Protein AF-A0AAF0TGZ3-F1 (afdb_monomer)

Organism: Solanum verrucosum (NCBI:txid315347)

Solvent-accessible surface area (backbone atoms only — not comparable to full-atom values): 5670 Å² total; per-residue (Å²): 125,83,58,87,57,89,59,58,97,80,60,59,79,44,98,82,81,47,71,44,31,89,88,47,68,51,66,92,68,40,88,68,84,74,63,61,68,61,55,49,50,55,50,50,60,70,70,49,74,80,87,72,78,72,61,62,67,65,58,49,54,54,51,52,51,51,54,53,50,52,54,53,51,54,51,50,52,51,50,51,51,55,50,52,55,64,74,73,108

Secondary structure (DSSP, 8-state):
----S---S---B-TTS-B--TTS-SGGGSS----HHHHHHHHHHHHSPP-----HHHHHHHHHHHHHHHHHHHHHHHHHHHHHHHHT-

Foldseek 3Di:
DAPPDDDDPPFPCDPLRHGDDPVCPDPVSDPDDDPPPVVVVVVCVVPDDPPPPPPVVVVVVVVVVVVVVVVVVVVVVVVVVVVVVVVVD

Mean predicted aligned error: 17.25 Å

Radius of gyration: 33.44 Å; Cα contacts (8 Å, |Δi|>4): 33; chains: 1; bounding box: 62×31×79 Å

Structure (mmCIF, N/CA/C/O backbone):
data_AF-A0AAF0TGZ3-F1
#
_entry.id   AF-A0AAF0TGZ3-F1
#
loop_
_atom_site.group_PDB
_atom_site.id
_atom_site.type_symbol
_atom_site.label_atom_id
_atom_site.label_alt_id
_atom_site.label_comp_id
_atom_site.label_asym_id
_atom_site.label_entity_id
_atom_site.label_seq_id
_atom_site.pdbx_PDB_ins_code
_atom_site.Cartn_x
_atom_site.Cartn_y
_atom_site.Cartn_z
_atom_site.occupancy
_atom_site.B_iso_or_equiv
_atom_site.auth_seq_id
_atom_site.auth_comp_id
_atom_site.auth_asym_id
_atom_site.auth_atom_id
_atom_site.pdbx_PDB_model_num
ATOM 1 N N . MET A 1 1 ? -24.856 -2.120 30.129 1.00 50.38 1 MET A N 1
ATOM 2 C CA . MET A 1 1 ? -25.143 -1.168 31.222 1.00 50.38 1 MET A CA 1
ATOM 3 C C . MET A 1 1 ? -25.201 0.223 30.610 1.00 50.38 1 MET A C 1
ATOM 5 O O . MET A 1 1 ? -24.197 0.709 30.114 1.00 50.38 1 MET A O 1
ATOM 9 N N . THR A 1 2 ? -26.399 0.787 30.482 1.00 53.56 2 THR A N 1
ATOM 10 C CA . THR A 1 2 ? -26.664 1.988 29.672 1.00 53.56 2 THR A CA 1
ATOM 11 C C . THR A 1 2 ? -26.488 3.240 30.536 1.00 53.56 2 THR A C 1
ATOM 13 O O . THR A 1 2 ? -27.222 3.409 31.511 1.00 53.56 2 THR A O 1
ATOM 16 N N . CYS A 1 3 ? -25.519 4.111 30.220 1.00 56.09 3 CYS A N 1
ATOM 17 C CA . CYS A 1 3 ? -25.312 5.367 30.954 1.00 56.09 3 CYS A CA 1
ATOM 18 C C . CYS A 1 3 ? -26.506 6.308 30.707 1.00 56.09 3 CYS A C 1
ATOM 20 O O . CYS A 1 3 ? -26.648 6.854 29.621 1.00 56.09 3 CYS A O 1
ATOM 22 N N . LYS A 1 4 ? -27.364 6.532 31.712 1.00 59.88 4 LYS A N 1
ATOM 23 C CA . LYS A 1 4 ? -28.511 7.469 31.637 1.00 59.88 4 LYS A CA 1
ATOM 24 C C . LYS A 1 4 ? -28.118 8.942 31.862 1.00 59.88 4 LYS A C 1
ATOM 26 O O . LYS A 1 4 ? -28.969 9.783 32.142 1.00 59.88 4 LYS A O 1
ATOM 31 N N . LYS A 1 5 ? -26.824 9.272 31.805 1.00 61.34 5 LYS A N 1
ATOM 32 C CA . LYS A 1 5 ? -26.315 10.624 32.079 1.00 61.34 5 LYS A CA 1
ATOM 33 C C . LYS A 1 5 ? -26.493 11.486 30.828 1.00 61.34 5 LYS A C 1
ATOM 35 O O . LYS A 1 5 ? -26.071 11.073 29.752 1.00 61.34 5 LYS A O 1
ATOM 40 N N . LYS A 1 6 ? -27.102 12.674 30.969 1.00 60.75 6 LYS A N 1
ATOM 41 C CA . LYS A 1 6 ? -27.283 13.635 29.865 1.00 60.75 6 LYS A CA 1
ATOM 42 C C . LYS A 1 6 ? -25.924 13.942 29.227 1.00 60.75 6 LYS A C 1
ATOM 44 O O . LYS A 1 6 ?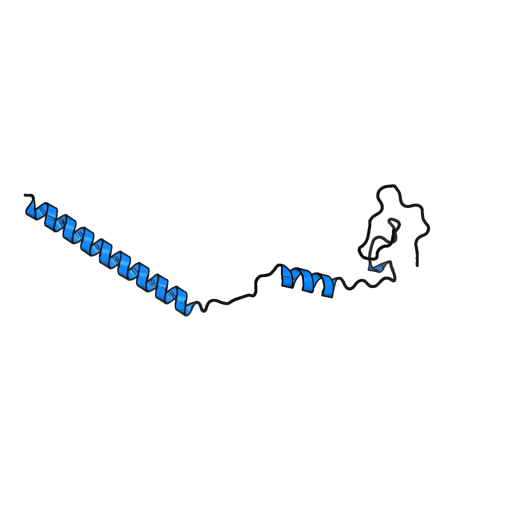 -25.090 14.624 29.821 1.00 60.75 6 LYS A O 1
ATOM 49 N N . VAL A 1 7 ? -25.699 13.406 28.033 1.00 64.69 7 VAL A N 1
ATOM 50 C CA . VAL A 1 7 ? -24.567 13.765 27.178 1.00 64.69 7 VAL A CA 1
ATOM 51 C C . VAL A 1 7 ? -24.806 15.164 26.620 1.00 64.69 7 VAL A C 1
ATOM 53 O O . VAL A 1 7 ? -25.928 15.512 26.253 1.00 64.69 7 VAL A O 1
ATOM 56 N N . LYS A 1 8 ? -23.758 15.993 26.616 1.00 62.81 8 LYS A N 1
ATOM 57 C CA . LYS A 1 8 ? -23.788 17.317 25.978 1.00 62.81 8 LYS A CA 1
ATOM 58 C C . LYS A 1 8 ? -23.985 17.138 24.460 1.00 62.81 8 LYS A C 1
ATOM 60 O O . LYS A 1 8 ? -23.761 16.045 23.953 1.00 62.81 8 LYS A O 1
ATOM 65 N N . LEU A 1 9 ? -24.358 18.206 23.745 1.00 61.91 9 LEU A N 1
ATOM 66 C CA . LEU A 1 9 ? -24.645 18.232 22.291 1.00 61.91 9 LEU A CA 1
ATOM 67 C C . LEU A 1 9 ? -23.616 17.496 21.401 1.00 61.91 9 LEU A C 1
ATOM 69 O O . LEU A 1 9 ? -23.957 17.047 20.313 1.00 61.91 9 LEU A O 1
ATOM 73 N N . ILE A 1 10 ? -22.380 17.322 21.878 1.00 58.75 10 ILE A N 1
ATOM 74 C CA . ILE A 1 10 ? -21.354 16.470 21.270 1.00 58.75 10 ILE A CA 1
ATOM 75 C C . ILE A 1 10 ? -21.495 15.045 21.834 1.00 58.75 10 ILE A C 1
ATOM 77 O O . ILE A 1 10 ? -20.773 14.636 22.746 1.00 58.75 10 ILE A O 1
ATOM 81 N N . GLY A 1 11 ? -22.472 14.296 21.327 1.00 58.38 11 GLY A N 1
ATOM 82 C CA . GLY A 1 11 ? -22.579 12.862 21.584 1.00 58.38 11 GLY A CA 1
ATOM 83 C C . GLY A 1 11 ? -21.577 12.106 20.713 1.00 58.38 11 GLY A C 1
ATOM 84 O O . GLY A 1 11 ? -21.624 12.211 19.490 1.00 58.38 11 GLY A O 1
ATOM 85 N N . PHE A 1 12 ? -20.670 11.333 21.313 1.00 56.38 12 PHE A N 1
ATOM 86 C CA . PHE A 1 12 ? -19.810 10.432 20.545 1.00 56.38 12 PHE A CA 1
ATOM 87 C C . PHE A 1 12 ? -20.645 9.231 20.103 1.00 56.38 12 PHE A C 1
ATOM 89 O O . PHE A 1 12 ? -20.952 8.347 20.903 1.00 56.38 12 PHE A O 1
ATOM 96 N N . GLY A 1 13 ? -21.049 9.224 18.833 1.00 57.03 13 GLY A N 1
ATOM 97 C CA . GLY A 1 13 ? -21.671 8.064 18.209 1.00 57.03 13 GLY A CA 1
ATOM 98 C C . GLY A 1 13 ? -20.639 6.951 18.081 1.00 57.03 13 GLY A C 1
ATOM 99 O O . GLY A 1 13 ? -19.774 6.994 17.210 1.00 57.03 13 GLY A O 1
ATOM 100 N N . TYR A 1 14 ? -20.698 5.965 18.969 1.00 60.59 14 TYR A N 1
ATOM 101 C CA . TYR A 1 14 ? -19.838 4.793 18.874 1.00 60.59 14 TYR A CA 1
ATOM 102 C C . TYR A 1 14 ? -20.457 3.771 17.911 1.00 60.59 14 TYR A C 1
ATOM 104 O O . TYR A 1 14 ? -21.681 3.700 17.766 1.00 60.59 14 TYR A O 1
ATOM 112 N N . ARG A 1 15 ? -19.637 2.923 17.271 1.00 60.78 15 ARG A N 1
ATOM 113 C CA . ARG A 1 15 ? -20.118 1.875 16.339 1.00 60.78 15 ARG A CA 1
ATOM 114 C C . ARG A 1 15 ? -21.109 0.886 16.981 1.00 60.78 15 ARG A C 1
ATOM 116 O O . ARG A 1 15 ? -21.808 0.176 16.267 1.00 60.78 15 ARG A O 1
ATOM 123 N N . CYS A 1 16 ? -21.220 0.883 18.311 1.00 59.00 16 CYS A N 1
ATOM 124 C CA . CYS A 1 16 ? -22.203 0.125 19.084 1.00 59.00 16 CYS A CA 1
ATOM 125 C C . CYS A 1 16 ? -23.594 0.782 19.212 1.00 59.00 16 CYS A C 1
ATOM 127 O O . CYS A 1 16 ? -24.421 0.298 19.978 1.00 59.00 16 CYS A O 1
ATOM 129 N N . LYS A 1 17 ? -23.886 1.848 18.450 1.00 59.91 17 LYS A N 1
ATOM 130 C CA . LYS A 1 17 ? -25.215 2.495 18.348 1.00 59.91 17 LYS A CA 1
ATOM 131 C C . LYS A 1 17 ? -25.768 3.086 19.660 1.00 59.91 17 LYS A C 1
ATOM 133 O O . LYS A 1 17 ? -26.956 3.384 19.738 1.00 59.91 17 LYS A O 1
ATOM 138 N N . GLY A 1 18 ? -24.930 3.289 20.679 1.00 60.59 18 GLY A N 1
ATOM 139 C CA . GLY A 1 18 ? -25.312 3.931 21.941 1.00 60.59 18 GLY A C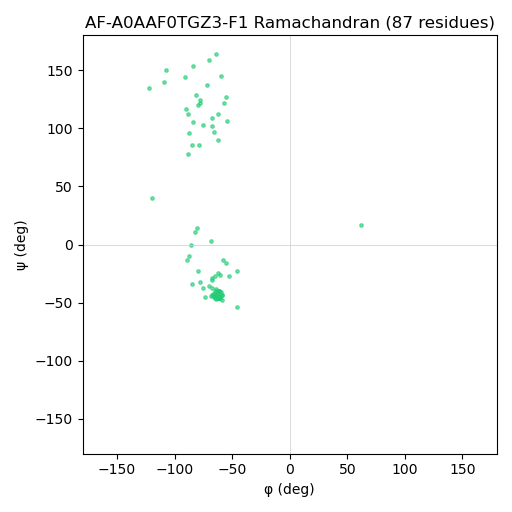A 1
ATOM 140 C C . GLY A 1 18 ? -24.737 5.343 22.095 1.00 60.59 18 GLY A C 1
ATOM 141 O O . GLY A 1 18 ? -23.653 5.640 21.596 1.00 60.59 18 GLY A O 1
ATOM 142 N N . MET A 1 19 ? -25.460 6.207 22.814 1.00 61.78 19 MET A N 1
ATOM 143 C CA . MET A 1 19 ? -24.939 7.475 23.336 1.00 61.78 19 MET A CA 1
ATOM 144 C C . MET A 1 19 ? -24.331 7.215 24.713 1.00 61.78 19 MET A C 1
ATOM 146 O O . MET A 1 19 ? -25.049 6.901 25.663 1.00 61.78 19 MET A O 1
ATOM 150 N N . PHE A 1 20 ? -23.008 7.339 24.819 1.00 65.12 20 PHE A N 1
ATOM 151 C CA . PHE A 1 20 ? -22.282 7.107 26.067 1.00 65.12 20 PHE A CA 1
ATOM 152 C C . PHE A 1 20 ? -21.764 8.417 26.645 1.00 65.12 20 PHE A C 1
ATOM 154 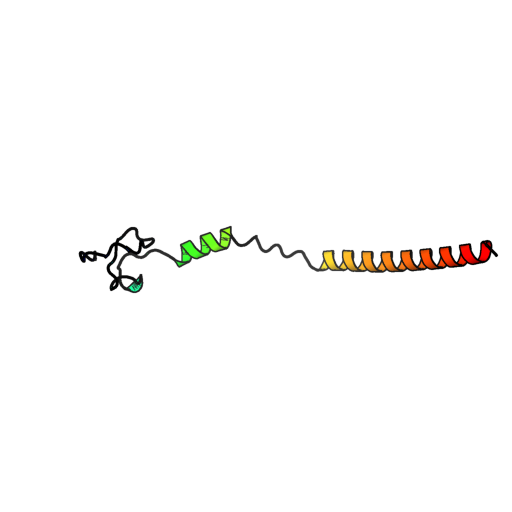O O . PHE A 1 20 ? -21.297 9.303 25.930 1.00 65.12 20 PHE A O 1
ATOM 161 N N . CYS A 1 21 ? -21.853 8.540 27.967 1.00 64.62 21 CYS A N 1
ATOM 162 C CA . CYS A 1 21 ? -21.226 9.632 28.695 1.00 64.62 21 CYS A CA 1
ATOM 163 C C . CYS A 1 21 ? -19.694 9.475 28.678 1.00 64.62 21 CYS A C 1
ATOM 165 O O . CYS A 1 21 ? -19.196 8.372 28.482 1.00 64.62 21 CYS A O 1
ATOM 167 N N . SER A 1 22 ? -18.934 10.554 28.908 1.00 68.75 22 SER A N 1
ATOM 168 C CA . SER A 1 22 ? -17.461 10.570 28.770 1.00 68.75 22 SER A CA 1
ATOM 169 C C . SER A 1 22 ? -16.695 9.519 29.590 1.00 68.75 22 SER A C 1
ATOM 171 O O . SER A 1 22 ? -15.519 9.313 29.326 1.00 68.75 22 SER A O 1
ATOM 173 N N . VAL A 1 23 ? -17.350 8.904 30.579 1.00 68.94 23 VAL A N 1
ATOM 174 C CA . VAL A 1 23 ? -16.815 7.874 31.490 1.00 68.94 23 VAL A CA 1
ATOM 175 C C . VAL A 1 23 ? -16.998 6.448 30.949 1.00 68.94 23 VAL A C 1
ATOM 177 O O . VAL A 1 23 ? -16.417 5.528 31.489 1.00 68.94 23 VAL A O 1
ATOM 180 N N . TYR A 1 24 ? -17.826 6.254 29.919 1.00 66.88 24 TYR A N 1
ATOM 181 C CA . TYR A 1 24 ? -17.981 4.967 29.222 1.00 66.88 24 TYR A CA 1
ATOM 182 C C . TYR A 1 24 ? -17.594 5.129 27.752 1.00 66.88 24 TYR A C 1
ATOM 184 O O . TYR A 1 24 ? -18.302 4.688 26.846 1.00 66.88 24 TYR A O 1
ATOM 192 N N . ARG A 1 25 ? -16.528 5.896 27.515 1.00 68.69 25 ARG A N 1
ATOM 193 C CA . ARG A 1 25 ? -16.072 6.240 26.167 1.00 68.69 25 ARG A CA 1
ATOM 194 C C . ARG A 1 25 ? -15.314 5.079 25.543 1.00 68.69 25 ARG A C 1
ATOM 196 O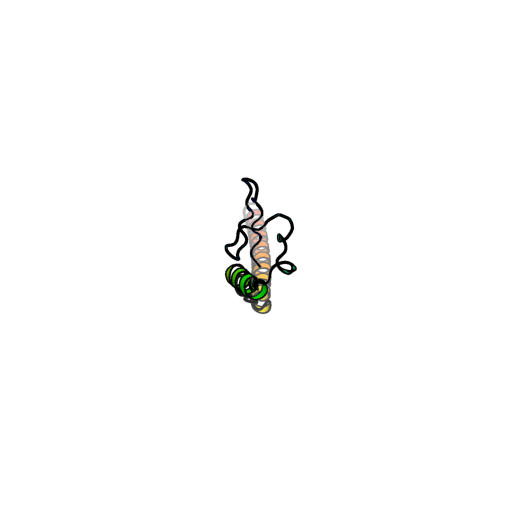 O . ARG A 1 25 ? -15.340 4.938 24.319 1.00 68.69 25 ARG A O 1
ATOM 203 N N . TYR A 1 26 ? -14.618 4.304 26.368 1.00 69.44 26 TYR A N 1
ATOM 204 C CA . TYR A 1 26 ? -13.770 3.226 25.901 1.00 69.44 26 TYR A CA 1
ATOM 205 C C . TYR A 1 26 ? -14.547 1.909 25.819 1.00 69.44 26 TYR A C 1
ATOM 207 O O . TYR A 1 26 ? -15.420 1.642 26.649 1.00 69.44 26 TYR A O 1
ATOM 215 N N . PRO A 1 27 ? -14.254 1.072 24.811 1.00 65.44 27 PRO A N 1
ATOM 216 C CA . PRO A 1 27 ? -14.973 -0.174 24.590 1.00 65.44 27 PRO A CA 1
ATOM 217 C C . PRO A 1 27 ? -14.787 -1.189 25.719 1.00 65.44 27 PRO A C 1
ATOM 219 O O . PRO A 1 27 ? -15.698 -1.977 25.956 1.00 65.44 27 PRO A O 1
ATOM 222 N N . GLU A 1 28 ? -13.664 -1.149 26.445 1.00 68.12 28 GLU A N 1
ATOM 223 C CA . GLU A 1 28 ? -13.458 -1.942 27.663 1.00 68.12 28 GLU A CA 1
ATOM 224 C C . GLU A 1 28 ? -14.440 -1.604 28.800 1.00 68.12 28 GLU A C 1
ATOM 226 O O . GLU A 1 28 ? -14.718 -2.452 29.647 1.00 68.12 28 GLU A O 1
ATOM 231 N N . GLU A 1 29 ? -15.009 -0.396 28.814 1.00 65.75 29 GLU A N 1
ATOM 232 C CA . GLU A 1 29 ? -15.903 0.079 29.877 1.00 65.75 29 GLU A CA 1
ATOM 233 C C . GLU A 1 29 ? -17.371 -0.308 29.619 1.00 65.75 29 GLU A C 1
ATOM 235 O O . GLU A 1 29 ? -18.224 -0.156 30.500 1.00 65.75 29 GLU A O 1
ATOM 240 N N . HIS A 1 30 ? -17.696 -0.822 28.424 1.00 68.06 30 HIS A N 1
ATOM 241 C CA . HIS A 1 30 ? -19.050 -1.226 28.058 1.00 68.06 30 HIS A CA 1
ATOM 242 C C . HIS A 1 30 ? -19.138 -2.704 27.643 1.00 68.06 30 HIS A C 1
ATOM 244 O O . HIS A 1 30 ? -18.390 -3.201 26.811 1.00 68.06 30 HIS A O 1
ATOM 250 N N . ALA A 1 31 ? -20.148 -3.414 28.151 1.00 60.88 31 ALA A N 1
ATOM 251 C CA . ALA A 1 31 ? -20.371 -4.838 27.855 1.00 60.88 31 ALA A CA 1
ATOM 252 C C . ALA A 1 31 ? -20.790 -5.141 26.396 1.00 60.88 31 ALA A C 1
ATOM 254 O O . ALA A 1 31 ? -21.092 -6.286 26.070 1.00 60.88 31 ALA A O 1
ATOM 255 N N . TYR A 1 32 ? -20.857 -4.131 25.520 1.00 65.94 32 TYR A N 1
ATOM 256 C CA . TYR A 1 32 ? -21.107 -4.347 24.098 1.00 65.94 32 TYR A CA 1
ATOM 257 C C . TYR A 1 32 ? -19.795 -4.673 23.380 1.00 65.94 32 TYR A C 1
ATOM 259 O O . TYR A 1 32 ? -18.968 -3.800 23.119 1.00 65.94 32 TYR A O 1
ATOM 267 N N . THR A 1 33 ? -19.617 -5.940 23.036 1.00 67.25 33 THR A N 1
ATOM 268 C CA . THR A 1 33 ? -18.446 -6.459 22.332 1.00 67.25 33 THR A CA 1
ATOM 269 C C . THR A 1 33 ? -18.611 -6.293 20.820 1.00 67.25 33 THR A C 1
ATOM 271 O O . THR A 1 33 ? -19.063 -7.188 20.113 1.00 67.25 33 THR A O 1
ATOM 274 N N . PHE A 1 34 ? -18.245 -5.122 20.293 1.00 71.38 34 PHE A N 1
ATOM 275 C CA . PHE A 1 34 ? -18.041 -4.977 18.849 1.00 71.38 34 PHE A CA 1
ATOM 276 C C . PHE A 1 34 ? -16.674 -5.564 18.469 1.00 71.38 34 PHE A C 1
ATOM 278 O O . PHE A 1 34 ? -15.655 -5.149 19.021 1.00 71.38 34 PHE A O 1
ATOM 285 N N . ASP A 1 35 ? -16.627 -6.511 17.530 1.00 75.50 35 ASP A N 1
ATOM 286 C CA . ASP A 1 35 ? -15.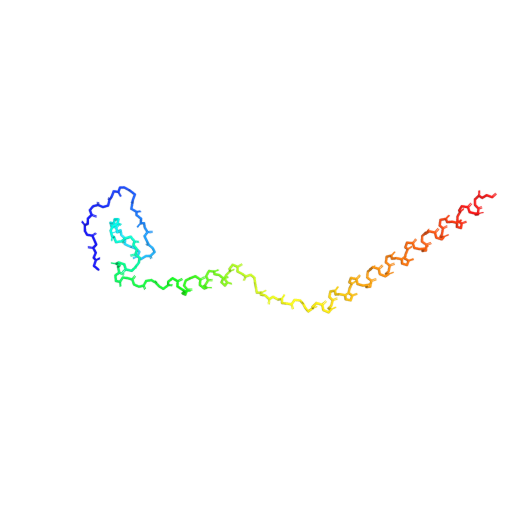365 -7.113 17.086 1.00 75.50 35 ASP A CA 1
ATOM 287 C C . ASP A 1 35 ? -14.620 -6.195 16.103 1.00 75.50 35 ASP A C 1
ATOM 289 O O . ASP A 1 35 ? -14.706 -6.303 14.877 1.00 75.50 35 ASP A O 1
ATOM 293 N N . PHE A 1 36 ? -13.845 -5.270 16.667 1.00 79.19 36 PHE A N 1
ATOM 294 C CA . PHE A 1 36 ? -12.972 -4.378 15.909 1.00 79.19 36 PHE A CA 1
ATOM 295 C C . PHE A 1 36 ? -11.905 -5.121 15.101 1.00 79.19 36 PHE A C 1
ATOM 297 O O . PHE A 1 36 ? -11.457 -4.599 14.080 1.00 79.19 36 PHE A O 1
ATOM 304 N N . LYS A 1 37 ? -11.504 -6.331 15.515 1.00 80.94 37 LYS A N 1
ATOM 305 C CA . LYS A 1 37 ? -10.462 -7.096 14.823 1.00 80.94 37 LYS A CA 1
ATOM 306 C C . LYS A 1 37 ? -10.983 -7.664 13.510 1.00 80.94 37 LYS A C 1
ATOM 308 O O . LYS A 1 37 ? -10.288 -7.577 12.499 1.00 80.94 37 LYS A O 1
ATOM 313 N N . SER A 1 38 ? -12.181 -8.250 13.487 1.00 83.50 38 SER A N 1
ATOM 314 C CA . SER A 1 38 ? -12.778 -8.704 12.221 1.00 83.50 38 SER A CA 1
ATOM 315 C C . SER A 1 38 ? -13.151 -7.529 11.323 1.00 83.50 38 SER A C 1
ATOM 317 O O . SER A 1 38 ? -12.785 -7.544 10.150 1.00 83.50 38 SER A O 1
ATOM 319 N N . ALA A 1 39 ? -13.766 -6.477 11.871 1.00 84.38 39 ALA A N 1
ATOM 320 C CA . ALA A 1 39 ? -14.108 -5.280 11.105 1.00 84.38 39 ALA A CA 1
ATOM 321 C C . ALA A 1 39 ? -12.869 -4.624 10.468 1.00 84.38 39 ALA A C 1
ATOM 323 O O . ALA A 1 39 ? -12.897 -4.269 9.292 1.00 84.38 39 ALA A O 1
ATOM 324 N N . GLY A 1 40 ? -11.763 -4.518 11.213 1.00 83.69 40 GLY A N 1
ATOM 325 C CA . GLY A 1 40 ? -10.493 -4.008 10.695 1.00 83.69 40 GLY A CA 1
ATOM 326 C C . GLY A 1 40 ? -9.914 -4.888 9.589 1.00 83.69 40 GLY A C 1
ATOM 327 O O . GLY A 1 40 ? -9.503 -4.368 8.557 1.00 83.69 40 GLY A O 1
ATOM 328 N N . ARG A 1 41 ? -9.947 -6.219 9.749 1.00 85.69 41 ARG A N 1
ATOM 329 C CA . ARG A 1 41 ? -9.475 -7.159 8.715 1.00 85.69 41 ARG A CA 1
ATOM 330 C C . ARG A 1 41 ? -10.266 -7.050 7.415 1.00 85.69 41 ARG A C 1
ATOM 332 O O . ARG A 1 41 ? -9.661 -7.088 6.352 1.00 85.69 41 ARG A O 1
ATOM 339 N N . VAL A 1 42 ? -11.586 -6.884 7.491 1.00 85.25 42 VAL A N 1
ATOM 340 C CA . VAL A 1 42 ? -12.440 -6.719 6.303 1.00 85.25 42 VAL A CA 1
ATOM 341 C C . VAL A 1 42 ? -12.118 -5.415 5.572 1.00 85.25 42 VAL A C 1
ATOM 343 O O . VAL A 1 42 ? -11.985 -5.423 4.351 1.00 85.25 42 VAL A O 1
ATOM 346 N N . THR A 1 43 ? -11.943 -4.308 6.300 1.00 85.81 43 THR A N 1
ATOM 347 C CA . THR A 1 43 ? -11.545 -3.029 5.693 1.00 85.81 43 THR A CA 1
ATOM 348 C C . THR A 1 43 ? -10.157 -3.116 5.064 1.00 85.81 43 THR A C 1
ATOM 350 O O . THR A 1 43 ? -9.998 -2.759 3.902 1.00 85.81 43 THR A O 1
ATOM 353 N N . LEU A 1 44 ? -9.177 -3.672 5.781 1.00 82.69 44 LEU A N 1
ATOM 354 C CA . LEU A 1 44 ? -7.813 -3.845 5.275 1.00 82.69 44 LEU A CA 1
ATOM 355 C C . LEU A 1 44 ? -7.768 -4.744 4.036 1.00 82.69 44 LEU A C 1
ATOM 357 O O . LEU A 1 44 ? -7.039 -4.448 3.098 1.00 82.69 44 LEU A O 1
ATOM 361 N N . ALA A 1 45 ? -8.561 -5.817 4.001 1.00 83.81 45 ALA A N 1
ATOM 362 C CA . ALA A 1 45 ? -8.651 -6.698 2.838 1.00 83.81 45 ALA A CA 1
ATOM 363 C C . ALA A 1 45 ? -9.308 -6.021 1.62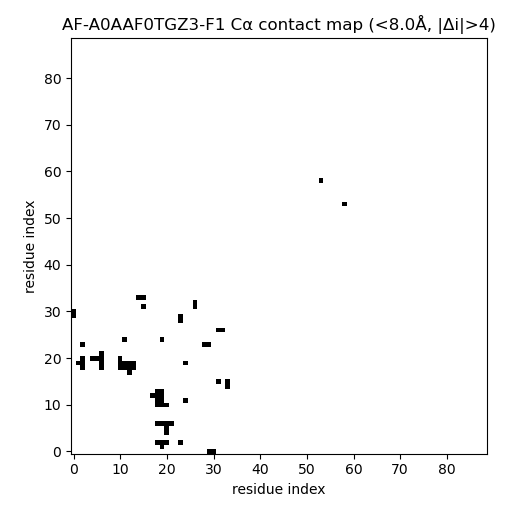4 1.00 83.81 45 ALA A C 1
ATOM 365 O O . ALA A 1 45 ? -9.006 -6.379 0.491 1.00 83.81 45 ALA A O 1
ATOM 366 N N . LYS A 1 46 ? -10.208 -5.056 1.849 1.00 83.19 46 LYS A N 1
ATOM 367 C CA . LYS A 1 46 ? -10.819 -4.259 0.779 1.00 83.19 46 LYS A CA 1
ATOM 368 C C . LYS A 1 46 ? -9.854 -3.211 0.221 1.00 83.19 46 LYS A C 1
ATOM 370 O O . LYS A 1 46 ? -9.896 -2.931 -0.973 1.00 83.19 46 LYS A O 1
ATOM 375 N N . GLU A 1 47 ? -9.045 -2.604 1.083 1.00 86.75 47 GLU A N 1
ATOM 376 C CA . GLU A 1 47 ? -8.141 -1.510 0.713 1.00 86.75 47 GLU A CA 1
ATOM 377 C C . GLU A 1 47 ? -6.806 -2.003 0.153 1.00 86.75 47 GLU A C 1
ATOM 379 O O . GLU A 1 47 ? -6.262 -1.377 -0.755 1.00 86.75 47 GLU A O 1
ATOM 384 N N . ASN A 1 48 ? -6.289 -3.134 0.640 1.00 83.12 48 ASN A N 1
ATOM 385 C CA . ASN A 1 48 ? -5.046 -3.684 0.120 1.00 83.12 48 ASN A CA 1
ATOM 386 C C . ASN A 1 48 ? -5.300 -4.434 -1.192 1.00 83.12 48 ASN A C 1
ATOM 388 O O . ASN A 1 48 ? -6.017 -5.441 -1.191 1.00 83.12 48 ASN A O 1
ATOM 392 N N . PRO A 1 49 ? -4.675 -4.018 -2.310 1.00 77.00 49 PRO A N 1
ATOM 393 C CA . PRO A 1 49 ? -4.675 -4.838 -3.506 1.00 77.00 49 PRO A CA 1
ATOM 394 C C . PRO A 1 49 ? -4.009 -6.187 -3.188 1.00 77.00 49 PRO A C 1
ATOM 396 O O . PRO A 1 49 ? -3.071 -6.239 -2.382 1.00 77.00 49 PRO A O 1
ATOM 399 N N . PRO A 1 50 ? -4.472 -7.294 -3.797 1.00 68.19 50 PRO A N 1
ATOM 400 C CA . PRO A 1 50 ? -3.850 -8.592 -3.590 1.00 68.19 50 PRO A CA 1
ATOM 401 C C . PRO A 1 50 ? -2.367 -8.478 -3.934 1.00 68.19 50 PRO A C 1
ATOM 403 O O . PRO A 1 50 ? -2.023 -8.003 -5.017 1.00 68.19 50 PRO A O 1
ATOM 406 N N . CYS A 1 51 ? -1.506 -8.898 -3.004 1.00 64.81 51 CYS A N 1
ATOM 407 C CA . CYS A 1 51 ? -0.067 -8.971 -3.217 1.00 64.81 51 CYS A CA 1
ATOM 408 C C . CYS A 1 51 ? 0.199 -9.970 -4.351 1.00 64.81 51 CYS A C 1
ATOM 410 O O . CYS A 1 51 ? 0.291 -11.178 -4.138 1.00 64.81 51 CYS A O 1
ATOM 412 N N . ARG A 1 52 ? 0.230 -9.468 -5.586 1.00 61.97 52 ARG A N 1
ATOM 413 C CA . ARG A 1 52 ? 0.686 -10.205 -6.756 1.00 61.97 52 ARG A CA 1
ATOM 414 C C . ARG A 1 52 ? 2.183 -9.973 -6.808 1.00 61.97 52 ARG A C 1
ATOM 416 O O . ARG A 1 52 ? 2.635 -8.926 -7.261 1.00 61.97 52 ARG A O 1
ATOM 423 N N . CYS A 1 53 ? 2.944 -10.913 -6.263 1.00 56.94 53 CYS A N 1
ATOM 424 C CA . CYS A 1 53 ? 4.378 -10.930 -6.485 1.00 56.94 53 CYS A CA 1
ATOM 425 C C . CYS A 1 53 ? 4.606 -11.207 -7.974 1.00 56.94 53 CYS A C 1
ATOM 427 O O . CYS A 1 53 ? 4.563 -12.361 -8.401 1.00 56.94 53 CYS A O 1
ATOM 429 N N . ASP A 1 54 ? 4.820 -10.156 -8.767 1.00 64.00 54 ASP A N 1
ATOM 430 C CA . ASP A 1 54 ? 5.431 -10.308 -10.084 1.00 64.00 54 ASP A CA 1
ATOM 431 C C . ASP A 1 54 ? 6.787 -10.986 -9.855 1.00 64.00 54 ASP A C 1
ATOM 433 O O . ASP A 1 54 ? 7.616 -10.510 -9.073 1.00 64.00 54 ASP A O 1
ATOM 437 N N . LYS A 1 55 ? 6.995 -12.148 -10.478 1.00 63.62 55 LYS A N 1
ATOM 438 C CA . LYS A 1 55 ? 8.244 -12.892 -10.337 1.00 63.62 55 LYS A CA 1
ATOM 439 C C . LYS A 1 55 ? 9.362 -12.011 -10.897 1.00 63.62 55 LYS A C 1
ATOM 441 O O . LYS A 1 55 ? 9.393 -11.751 -12.094 1.00 63.62 55 LYS A O 1
ATOM 446 N N . LEU A 1 56 ? 10.256 -11.533 -10.029 1.00 62.78 56 LEU A N 1
ATOM 447 C CA . LEU A 1 56 ? 11.311 -10.573 -10.388 1.00 62.78 56 LEU A CA 1
ATOM 448 C C . LEU A 1 56 ? 12.160 -11.032 -11.585 1.00 62.78 56 LEU A C 1
ATOM 450 O O . LEU A 1 56 ? 12.653 -10.192 -12.329 1.00 62.78 56 LEU A O 1
ATOM 454 N N . GLU A 1 57 ? 12.262 -12.347 -11.806 1.00 64.44 57 GLU A N 1
ATOM 455 C CA . GLU A 1 57 ? 12.872 -12.954 -12.995 1.00 64.44 57 GLU A CA 1
ATOM 456 C C . GLU A 1 57 ? 12.408 -12.296 -14.299 1.00 64.44 57 GLU A C 1
ATOM 458 O O . GLU A 1 57 ? 13.243 -11.816 -15.058 1.00 64.44 57 GLU A O 1
ATOM 463 N N . THR A 1 58 ? 11.099 -12.201 -14.552 1.00 61.53 58 THR A N 1
ATOM 464 C CA . THR A 1 58 ? 10.599 -11.735 -15.857 1.00 61.53 58 THR A CA 1
ATOM 465 C C . THR A 1 58 ? 10.909 -10.259 -16.098 1.00 61.53 58 THR A C 1
ATOM 467 O O . THR A 1 58 ? 11.301 -9.887 -17.198 1.00 61.53 58 THR A O 1
ATOM 470 N N . ARG A 1 59 ? 10.840 -9.424 -15.053 1.00 63.03 59 ARG A N 1
ATOM 471 C CA . ARG A 1 59 ? 11.166 -7.991 -15.138 1.00 63.03 59 ARG A CA 1
ATOM 472 C C . ARG A 1 59 ? 12.658 -7.735 -15.344 1.00 63.03 59 ARG A C 1
ATOM 474 O O . ARG A 1 59 ? 13.015 -6.790 -16.039 1.00 63.03 59 ARG A O 1
ATOM 481 N N . ILE A 1 60 ? 13.525 -8.553 -14.745 1.00 72.88 60 ILE A N 1
ATOM 482 C CA . ILE A 1 60 ? 14.977 -8.414 -14.908 1.00 72.88 60 ILE A CA 1
ATOM 483 C C . ILE A 1 60 ? 15.377 -8.747 -16.348 1.00 72.88 60 ILE A C 1
ATOM 485 O O . ILE A 1 60 ? 16.142 -7.986 -16.936 1.00 72.88 60 ILE A O 1
ATOM 489 N N . TYR A 1 61 ? 14.832 -9.816 -16.942 1.00 70.31 61 TYR A N 1
ATOM 490 C CA . TYR A 1 61 ? 15.118 -10.146 -18.343 1.00 70.31 61 TYR A CA 1
ATOM 491 C C . TYR A 1 61 ? 14.679 -9.029 -19.297 1.00 70.31 61 TYR A C 1
ATOM 493 O O . TYR A 1 61 ? 15.477 -8.624 -20.140 1.00 70.31 61 TYR A O 1
ATOM 501 N N . ASP A 1 62 ? 13.476 -8.470 -19.119 1.00 76.50 62 ASP A N 1
ATOM 502 C CA . ASP A 1 62 ? 12.988 -7.354 -19.939 1.00 76.50 62 ASP A CA 1
ATOM 503 C C . ASP A 1 62 ? 13.919 -6.133 -19.851 1.00 76.50 62 ASP A C 1
ATOM 505 O O . ASP A 1 62 ? 14.324 -5.573 -20.870 1.00 76.50 62 ASP A O 1
ATOM 509 N N . VAL A 1 63 ? 14.312 -5.733 -18.636 1.00 77.81 63 VAL A N 1
ATOM 510 C CA . VAL A 1 63 ? 15.178 -4.563 -18.423 1.00 77.81 63 VAL A CA 1
ATOM 511 C C . VAL A 1 63 ? 16.580 -4.791 -18.990 1.00 77.81 63 VAL A C 1
ATOM 513 O O . VAL A 1 63 ? 17.118 -3.899 -19.643 1.00 77.81 63 VAL A O 1
ATOM 516 N N . VAL A 1 64 ? 17.168 -5.975 -18.796 1.00 82.25 64 VAL A N 1
ATOM 517 C CA . VAL A 1 64 ? 18.497 -6.306 -19.338 1.00 82.25 64 VAL A CA 1
ATOM 518 C C . VAL A 1 64 ? 18.477 -6.281 -20.866 1.00 82.25 64 VAL A C 1
ATOM 520 O O . VAL A 1 64 ? 19.347 -5.661 -21.473 1.00 82.25 64 VAL A O 1
ATOM 523 N N . ILE A 1 65 ? 17.454 -6.872 -21.489 1.00 84.69 65 ILE A N 1
ATOM 524 C CA . ILE A 1 65 ? 17.293 -6.874 -22.947 1.00 84.69 65 ILE A CA 1
ATOM 525 C C . ILE A 1 65 ? 17.144 -5.443 -23.477 1.00 84.69 65 ILE A C 1
ATOM 527 O O . ILE A 1 65 ? 17.831 -5.073 -24.429 1.00 84.69 65 ILE A O 1
ATOM 531 N N . ILE A 1 66 ? 16.304 -4.614 -22.849 1.00 87.44 66 ILE A N 1
ATOM 532 C CA . ILE A 1 66 ? 16.091 -3.220 -23.265 1.00 87.44 66 ILE A CA 1
ATOM 533 C C . ILE A 1 66 ? 17.391 -2.413 -23.172 1.00 87.44 66 ILE A C 1
ATOM 535 O O . ILE A 1 66 ? 17.737 -1.701 -24.113 1.00 87.44 66 ILE A O 1
ATOM 539 N N . VAL A 1 67 ? 18.138 -2.537 -22.071 1.00 88.25 67 VAL A N 1
ATOM 540 C CA . VAL A 1 67 ? 19.405 -1.812 -21.886 1.00 88.25 67 VAL A CA 1
ATOM 541 C C . VAL A 1 67 ? 20.450 -2.266 -22.910 1.00 88.25 67 VAL A C 1
ATOM 543 O O . VAL A 1 67 ? 21.120 -1.422 -23.509 1.00 88.25 67 VAL A O 1
ATOM 546 N N . SER A 1 68 ? 20.552 -3.571 -23.177 1.00 89.50 68 SER A N 1
ATOM 547 C CA . SER A 1 68 ? 21.461 -4.110 -24.195 1.00 89.50 68 SER A CA 1
ATOM 548 C C . SER A 1 68 ? 21.103 -3.649 -25.611 1.00 89.50 68 SER A C 1
ATOM 550 O O . SER A 1 68 ? 21.990 -3.246 -26.364 1.00 89.50 68 SER A O 1
ATOM 552 N N . ILE A 1 69 ? 19.818 -3.653 -25.977 1.00 92.75 69 ILE A N 1
ATOM 553 C CA . ILE A 1 69 ? 19.355 -3.193 -27.294 1.00 92.75 69 ILE A CA 1
ATOM 554 C C . ILE A 1 69 ? 19.600 -1.690 -27.460 1.00 92.75 69 ILE A C 1
ATOM 556 O O . ILE A 1 69 ? 20.130 -1.269 -28.488 1.00 92.75 69 ILE A O 1
ATOM 560 N N . CYS A 1 70 ? 19.272 -0.878 -26.451 1.00 92.44 70 CYS A N 1
ATOM 561 C CA . CYS A 1 70 ? 19.509 0.565 -26.485 1.00 92.44 70 CYS A CA 1
ATOM 562 C C . CYS A 1 70 ? 20.992 0.895 -26.686 1.00 92.44 70 CYS A C 1
ATOM 564 O O . CYS A 1 70 ? 21.319 1.752 -27.505 1.00 92.44 70 CYS A O 1
ATOM 566 N N . PHE A 1 71 ? 21.892 0.195 -25.991 1.00 93.94 71 PHE A N 1
ATOM 567 C CA . PHE A 1 71 ? 23.331 0.392 -26.162 1.00 93.94 71 PHE A CA 1
ATOM 568 C C . PHE A 1 71 ? 23.789 0.068 -27.592 1.00 93.94 71 PHE A C 1
ATOM 570 O O . PHE A 1 71 ? 24.500 0.860 -28.213 1.00 93.94 71 PHE A O 1
ATOM 577 N N . GLN A 1 72 ? 23.314 -1.051 -28.147 1.00 93.44 72 GLN A N 1
ATOM 578 C CA . GLN A 1 72 ? 23.638 -1.468 -29.510 1.00 93.44 72 GLN A CA 1
ATOM 579 C C . 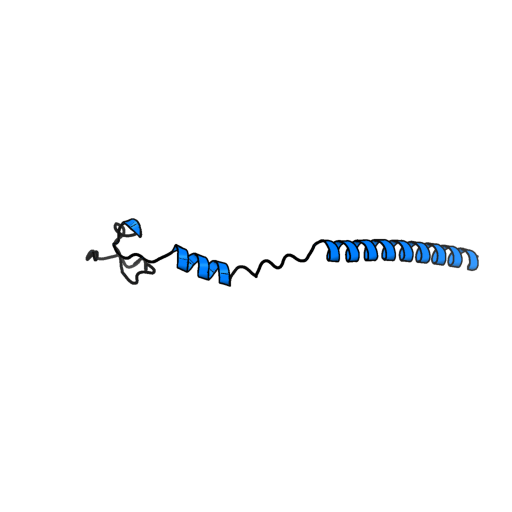GLN A 1 72 ? 23.139 -0.450 -30.552 1.00 93.44 72 GLN A C 1
ATOM 581 O O . GLN A 1 72 ? 23.880 -0.079 -31.461 1.00 93.44 72 GLN A O 1
ATOM 586 N N . ILE A 1 73 ? 21.907 0.050 -30.405 1.00 94.25 73 ILE A N 1
ATOM 587 C CA . ILE A 1 73 ? 21.320 1.060 -31.303 1.00 94.25 73 ILE A CA 1
ATOM 588 C C . ILE A 1 73 ? 22.119 2.366 -31.257 1.00 94.25 73 ILE A C 1
ATOM 590 O O . ILE A 1 73 ? 22.434 2.925 -32.306 1.00 94.25 73 ILE A O 1
ATOM 594 N N . LEU A 1 74 ? 22.471 2.848 -30.063 1.00 92.62 74 LEU A N 1
ATOM 595 C CA . LEU A 1 74 ? 23.249 4.080 -29.905 1.00 92.62 74 LEU A CA 1
ATOM 596 C C . LEU A 1 74 ? 24.629 3.971 -30.559 1.00 92.62 74 LEU A C 1
ATOM 598 O O . LEU A 1 74 ? 25.071 4.908 -31.224 1.00 92.62 74 LEU A O 1
ATOM 602 N N . TYR A 1 75 ? 25.282 2.818 -30.427 1.00 92.88 75 TYR A N 1
ATOM 603 C CA . TYR A 1 75 ? 26.552 2.548 -31.092 1.00 92.88 75 TYR A CA 1
ATOM 604 C C . TYR A 1 75 ? 26.421 2.598 -32.623 1.00 92.88 75 TYR A C 1
ATOM 606 O O . TYR A 1 75 ? 27.206 3.274 -33.290 1.00 92.88 75 TYR A O 1
ATOM 614 N N . PHE A 1 76 ? 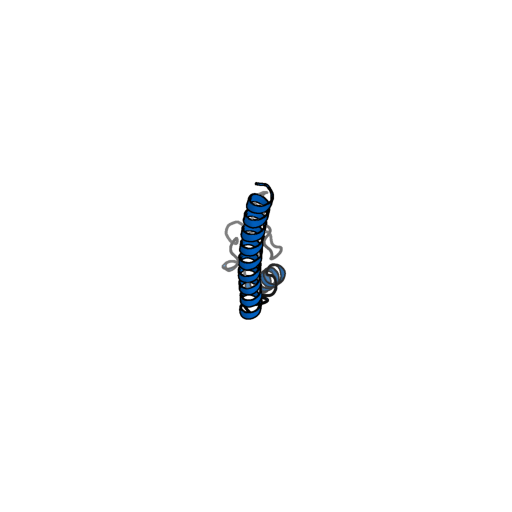25.389 1.963 -33.186 1.00 93.56 76 PHE A N 1
ATOM 615 C CA . PHE A 1 76 ? 25.135 2.002 -34.630 1.00 93.56 76 PHE A CA 1
ATOM 616 C C . PHE A 1 76 ? 24.786 3.400 -35.140 1.00 93.56 76 PHE A C 1
ATOM 618 O O . PHE A 1 76 ? 25.278 3.798 -36.194 1.00 93.56 76 PHE A O 1
ATOM 625 N N . LEU A 1 77 ? 23.991 4.170 -34.394 1.00 90.31 77 LEU A N 1
ATOM 626 C CA . LEU A 1 77 ? 23.696 5.563 -34.734 1.00 90.31 77 LEU A CA 1
ATOM 627 C C . LEU A 1 77 ? 24.962 6.431 -34.710 1.00 90.31 77 LEU A C 1
ATOM 629 O O . LEU A 1 77 ? 25.146 7.260 -35.599 1.00 90.31 77 LEU A O 1
ATOM 633 N N . SER A 1 78 ? 25.857 6.215 -33.741 1.00 87.75 78 SER A N 1
ATOM 634 C CA . SER A 1 78 ? 27.148 6.909 -33.670 1.00 87.75 78 SER A CA 1
ATOM 635 C C . SER A 1 78 ? 28.036 6.574 -34.869 1.00 87.75 78 SER A C 1
ATOM 637 O O . SER A 1 78 ? 28.596 7.478 -35.486 1.00 87.75 78 SER A O 1
ATOM 639 N N .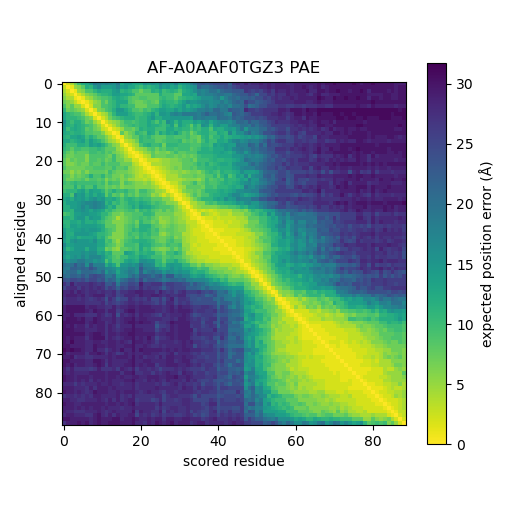 LEU A 1 79 ? 28.139 5.292 -35.233 1.00 87.31 79 LEU A N 1
ATOM 640 C CA . LEU A 1 79 ? 28.905 4.853 -36.402 1.00 87.31 79 LEU A CA 1
ATOM 641 C C . LEU A 1 79 ? 28.332 5.423 -37.698 1.00 87.31 79 LEU A C 1
ATOM 643 O O . LEU A 1 79 ? 29.080 5.932 -38.526 1.00 87.31 79 LEU A O 1
ATOM 647 N N . TYR A 1 80 ? 27.011 5.376 -37.864 1.00 86.44 80 TYR A N 1
ATOM 648 C CA . TYR A 1 80 ? 26.341 5.925 -39.037 1.00 86.44 80 TYR A CA 1
ATOM 649 C C . TYR A 1 80 ? 26.582 7.432 -39.172 1.00 86.44 80 TYR A C 1
ATOM 651 O O . TYR A 1 80 ? 26.900 7.909 -40.257 1.00 86.44 80 TYR A O 1
ATOM 659 N N . ASN A 1 81 ? 26.507 8.174 -38.065 1.00 80.81 81 ASN A N 1
ATOM 660 C CA . ASN A 1 81 ? 26.808 9.603 -38.051 1.00 80.81 81 ASN A CA 1
ATOM 661 C C . ASN A 1 81 ? 28.267 9.872 -38.469 1.00 80.81 81 ASN A C 1
ATOM 663 O O . ASN A 1 81 ? 28.523 10.698 -39.340 1.00 80.81 81 ASN A O 1
ATOM 667 N N . GLN A 1 82 ? 29.219 9.104 -37.937 1.00 84.31 82 GLN A N 1
ATOM 668 C CA . GLN A 1 82 ? 30.633 9.227 -38.292 1.00 84.31 82 GLN A CA 1
ATOM 669 C C . GLN A 1 82 ? 30.912 8.893 -39.767 1.00 84.31 82 GLN A C 1
ATOM 671 O O . GLN A 1 82 ? 31.685 9.592 -40.418 1.00 84.31 82 GLN A O 1
ATOM 676 N N . ILE A 1 83 ? 30.233 7.883 -40.318 1.00 81.00 83 ILE A N 1
ATOM 677 C CA . ILE A 1 83 ? 30.295 7.532 -41.743 1.00 81.00 83 ILE A CA 1
ATOM 678 C C . ILE A 1 83 ? 29.716 8.660 -42.610 1.00 81.00 83 ILE A C 1
ATOM 680 O O . ILE A 1 83 ? 30.343 9.051 -43.591 1.00 81.00 83 ILE A O 1
ATOM 684 N N . CYS A 1 84 ? 28.558 9.220 -42.247 1.00 69.69 84 CYS A N 1
ATOM 685 C CA . CYS A 1 84 ? 27.948 10.340 -42.969 1.00 69.69 84 CYS A CA 1
ATOM 686 C C . CYS A 1 84 ? 28.856 11.575 -43.001 1.00 69.69 84 CYS A C 1
ATOM 688 O O . CYS A 1 84 ? 28.987 12.199 -44.052 1.00 69.69 84 CYS A O 1
ATOM 690 N N . ILE A 1 85 ? 29.523 11.891 -41.885 1.00 81.00 85 ILE A N 1
ATOM 691 C CA . ILE A 1 85 ? 30.500 12.985 -41.817 1.00 81.00 85 ILE A CA 1
ATOM 692 C C . ILE A 1 85 ? 31.649 12.732 -42.805 1.00 81.00 85 ILE A C 1
ATOM 694 O O . ILE A 1 85 ? 31.975 13.624 -43.586 1.00 81.00 85 ILE A O 1
ATOM 698 N N . CYS A 1 86 ? 32.202 11.514 -42.842 1.00 66.50 86 CYS A N 1
ATOM 699 C CA . CYS A 1 86 ? 33.290 11.152 -43.756 1.00 66.50 86 CYS A CA 1
ATOM 700 C C . CYS A 1 86 ? 32.894 11.133 -45.241 1.00 66.50 86 CYS A C 1
ATOM 702 O O . CYS A 1 86 ? 33.749 11.378 -46.079 1.00 66.50 86 CYS A O 1
ATOM 704 N N . ILE A 1 87 ? 31.639 10.824 -45.581 1.00 72.56 87 ILE A N 1
ATOM 705 C CA . ILE A 1 87 ? 31.156 10.838 -46.977 1.00 72.56 87 ILE A CA 1
ATOM 706 C C . ILE A 1 87 ? 30.841 12.272 -47.447 1.00 72.56 87 ILE A C 1
ATOM 708 O O . ILE A 1 87 ? 30.829 12.543 -48.644 1.00 72.56 87 ILE A O 1
ATOM 712 N N . SER A 1 88 ? 30.574 13.193 -46.516 1.00 68.31 88 SER A N 1
ATOM 713 C CA . SER A 1 88 ? 30.261 14.600 -46.810 1.00 68.31 88 SER A CA 1
ATOM 714 C C . SER A 1 88 ? 31.482 15.523 -46.975 1.00 68.31 88 SER A C 1
ATOM 716 O O . SER A 1 88 ? 31.296 16.715 -47.225 1.00 68.31 88 SER A O 1
ATOM 718 N N . GLN A 1 89 ? 32.701 14.990 -46.828 1.00 60.62 89 GLN A N 1
ATOM 719 C CA . GLN A 1 89 ? 33.984 15.672 -47.062 1.00 60.62 89 GLN A CA 1
ATOM 720 C C . GLN A 1 89 ? 34.638 15.165 -48.346 1.00 60.62 89 GLN A C 1
ATOM 722 O O . GLN A 1 89 ? 35.257 16.004 -49.037 1.00 60.62 89 GLN A O 1
#

Sequence (89 aa):
MTCKKKVKLIGFGYRCKGMFCSVYRYPEEHAYTFDFKSAGRVTLAKENPPCRCDKLETRIYDVVIIVSICFQILYFLSLYNQICICISQ

pLDDT: mean 72.96, std 11.98, range [50.38, 94.25]

InterPro domains:
  IPR000058 Zinc finger, AN1-type [PS51039] (1-40)
  IPR035896 AN1-like Zinc finger [G3DSA:4.10.1110.10] (1-56)
  IPR035896 AN1-like Zinc finger [SSF118310] (2-54)
  IPR050652 AN1/A20 Zinc Finger [PTHR10634] (2-57)